Protein AF-Q6BDY1-F1 (afdb_monomer_lite)

Radius of gyration: 28.83 Å; chains: 1; bounding box: 48×24×99 Å

Secondary structure (DSSP, 8-state):
--SSSHHHHHHHHHT--STTPPP-TTTTTTHHHHHHHHIIIIIII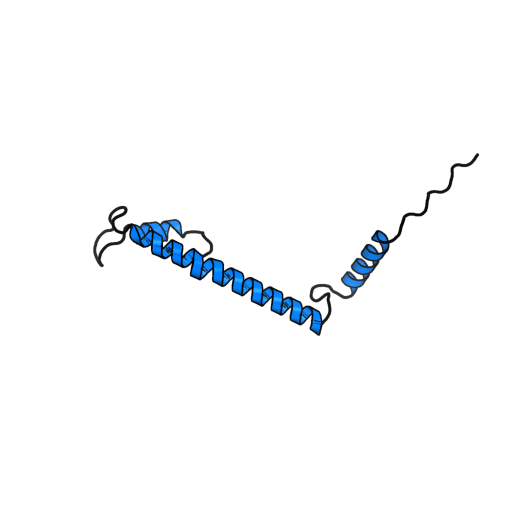HHHHHHHHHHHHHHHHHHHT-S-TT--HHHHHHHHHHHHHHHSPPPPPPPPP-

Structure (mmCIF, N/CA/C/O backbone):
data_AF-Q6BDY1-F1
#
_entry.id   AF-Q6BDY1-F1
#
loop_
_atom_site.group_PDB
_atom_site.id
_atom_site.type_symbol
_atom_site.label_atom_id
_atom_site.label_alt_id
_atom_site.label_comp_id
_atom_site.label_asym_id
_atom_site.label_entity_id
_atom_site.label_seq_id
_atom_site.pdbx_PDB_ins_code
_atom_site.Cartn_x
_atom_site.Cartn_y
_atom_site.Cartn_z
_atom_site.occupancy
_atom_site.B_iso_or_equiv
_atom_site.auth_seq_id
_atom_site.auth_comp_id
_atom_site.auth_asym_id
_atom_site.auth_atom_id
_atom_site.pdbx_PDB_model_num
ATOM 1 N N . ALA A 1 1 ? -0.928 -5.146 -3.745 1.00 66.12 1 ALA A N 1
ATOM 2 C CA . ALA A 1 1 ? 0.244 -4.322 -3.387 1.00 66.12 1 ALA A CA 1
ATOM 3 C C . ALA A 1 1 ? 0.737 -4.666 -1.977 1.00 66.12 1 ALA A C 1
ATOM 5 O O . ALA A 1 1 ? 0.607 -3.872 -1.061 1.00 66.12 1 ALA A O 1
ATOM 6 N N . THR A 1 2 ? 1.266 -5.871 -1.755 1.00 72.88 2 THR A N 1
ATOM 7 C CA . THR A 1 2 ? 1.766 -6.291 -0.425 1.00 72.88 2 THR A CA 1
ATOM 8 C C . THR A 1 2 ? 3.210 -5.839 -0.166 1.00 72.88 2 THR A C 1
ATOM 10 O O . THR A 1 2 ? 3.820 -6.277 0.804 1.00 72.88 2 THR A O 1
ATOM 13 N N . PHE A 1 3 ? 3.762 -4.996 -1.051 1.00 80.06 3 PHE A N 1
ATOM 14 C CA . PHE A 1 3 ? 5.147 -4.501 -1.067 1.00 80.06 3 PHE A CA 1
ATOM 15 C C . PHE A 1 3 ? 6.237 -5.589 -1.026 1.00 80.06 3 PHE A C 1
ATOM 17 O O . PHE A 1 3 ? 7.411 -5.287 -0.843 1.00 80.06 3 PHE A O 1
ATOM 24 N N . LYS A 1 4 ? 5.883 -6.861 -1.232 1.00 87.94 4 LYS A N 1
ATOM 25 C CA . LYS A 1 4 ? 6.824 -7.981 -1.355 1.00 87.94 4 LYS A CA 1
ATOM 26 C C . LYS A 1 4 ? 6.978 -8.355 -2.825 1.00 87.94 4 LYS A C 1
ATOM 28 O O . LYS A 1 4 ? 5.973 -8.454 -3.522 1.00 87.94 4 LYS A O 1
ATOM 33 N N . GLY A 1 5 ? 8.217 -8.528 -3.286 1.00 89.88 5 GLY A N 1
ATOM 34 C CA . GLY A 1 5 ? 8.529 -8.876 -4.682 1.00 89.88 5 GLY A CA 1
ATOM 35 C C . GLY A 1 5 ? 8.245 -7.772 -5.710 1.00 89.88 5 GLY A C 1
ATOM 36 O O . GLY A 1 5 ? 8.366 -8.002 -6.904 1.00 89.88 5 GLY A O 1
ATOM 37 N N . TRP A 1 6 ? 7.859 -6.567 -5.273 1.00 93.12 6 TRP A N 1
ATOM 38 C CA . TRP A 1 6 ? 7.546 -5.457 -6.180 1.00 93.12 6 TRP A CA 1
ATOM 39 C C . TRP A 1 6 ? 8.787 -4.825 -6.819 1.00 93.12 6 TRP A C 1
ATOM 41 O O . TRP A 1 6 ? 8.672 -4.247 -7.893 1.00 93.12 6 TRP A O 1
ATOM 51 N N . MET A 1 7 ? 9.955 -4.968 -6.184 1.00 93.88 7 MET A N 1
ATOM 52 C CA . MET A 1 7 ? 11.221 -4.427 -6.685 1.00 93.88 7 MET A CA 1
ATOM 53 C C . MET A 1 7 ? 11.629 -5.091 -8.000 1.00 93.88 7 MET A C 1
ATOM 55 O O . MET A 1 7 ? 11.892 -4.385 -8.962 1.00 93.88 7 MET A O 1
ATOM 59 N N . ASP A 1 8 ? 11.582 -6.423 -8.080 1.00 94.25 8 ASP A N 1
ATOM 60 C CA . ASP A 1 8 ? 11.958 -7.160 -9.297 1.00 94.25 8 ASP A CA 1
ATOM 61 C C . ASP A 1 8 ? 11.045 -6.801 -10.478 1.00 94.25 8 ASP A C 1
ATOM 63 O O . ASP A 1 8 ? 11.504 -6.603 -11.600 1.00 94.25 8 ASP A O 1
ATOM 67 N N . ILE A 1 9 ? 9.744 -6.645 -10.210 1.00 94.75 9 ILE A N 1
ATOM 68 C CA . ILE A 1 9 ? 8.750 -6.225 -11.208 1.00 94.75 9 ILE A CA 1
ATOM 69 C C . ILE A 1 9 ? 9.003 -4.780 -11.651 1.00 94.75 9 ILE A C 1
ATOM 71 O O . ILE A 1 9 ? 8.902 -4.466 -12.835 1.00 94.75 9 ILE A O 1
ATOM 75 N N . MET A 1 10 ? 9.321 -3.894 -10.706 1.00 96.38 10 MET A N 1
ATOM 76 C CA . MET A 1 10 ? 9.610 -2.491 -10.983 1.00 96.38 10 MET A CA 1
ATOM 77 C C . MET A 1 10 ? 10.881 -2.343 -11.819 1.00 96.38 10 MET A C 1
ATOM 79 O O . MET A 1 10 ? 10.857 -1.615 -12.805 1.00 96.38 10 MET A O 1
ATOM 83 N N . TYR A 1 11 ? 11.950 -3.065 -11.479 1.00 95.69 11 TYR A N 1
ATOM 84 C CA . TYR A 1 11 ? 13.190 -3.065 -12.253 1.00 95.69 11 TYR A CA 1
ATOM 85 C C . TYR A 1 11 ? 12.974 -3.612 -13.663 1.00 95.69 11 TYR A C 1
ATOM 87 O O . TYR A 1 11 ? 13.329 -2.946 -14.628 1.00 95.69 11 TYR A O 1
ATOM 95 N N . ALA A 1 12 ? 12.272 -4.740 -13.809 1.00 95.88 12 ALA A N 1
ATOM 96 C CA . ALA A 1 12 ? 11.938 -5.276 -15.128 1.00 95.88 12 ALA A CA 1
ATOM 97 C C . ALA A 1 12 ? 11.112 -4.295 -15.983 1.00 95.88 12 ALA A C 1
ATOM 99 O O . ALA A 1 12 ? 11.304 -4.215 -17.194 1.00 95.88 12 ALA A O 1
ATOM 100 N N . ALA A 1 13 ? 10.202 -3.535 -15.368 1.00 95.88 13 ALA A N 1
ATOM 101 C CA . ALA A 1 13 ? 9.408 -2.527 -16.066 1.00 95.88 13 ALA A CA 1
ATOM 102 C C . ALA A 1 13 ? 10.231 -1.288 -16.457 1.00 95.88 13 ALA A C 1
ATOM 104 O O . ALA A 1 13 ? 10.056 -0.758 -17.552 1.00 95.88 13 ALA A O 1
ATOM 105 N N . VAL A 1 14 ? 11.131 -0.828 -15.589 1.00 97.56 14 VAL A N 1
ATOM 106 C CA . VAL A 1 14 ? 12.004 0.330 -15.845 1.00 97.56 14 VAL A CA 1
ATOM 107 C C . VAL A 1 14 ? 13.060 0.019 -16.910 1.00 97.56 14 VAL A C 1
ATOM 109 O O . VAL A 1 14 ? 13.381 0.889 -17.719 1.00 97.56 14 VAL A O 1
ATOM 112 N N . ASP A 1 15 ? 13.530 -1.224 -16.976 1.00 97.50 15 ASP A N 1
ATOM 113 C CA . ASP A 1 15 ? 14.504 -1.667 -17.979 1.00 97.50 15 ASP A CA 1
ATOM 114 C C . ASP A 1 15 ? 13.849 -2.091 -19.314 1.00 97.50 15 ASP A C 1
ATOM 116 O O . ASP A 1 15 ? 14.542 -2.461 -20.268 1.00 97.50 15 ASP A O 1
ATOM 120 N N . SER A 1 16 ? 12.511 -2.062 -19.398 1.00 96.38 16 SER A N 1
ATOM 121 C CA . SER A 1 16 ? 11.754 -2.555 -20.556 1.00 96.38 16 SER A CA 1
ATOM 122 C C . SER A 1 16 ? 11.871 -1.663 -21.798 1.00 96.38 16 SER A C 1
ATOM 124 O O . SER A 1 16 ? 11.921 -0.432 -21.715 1.00 96.38 16 SER A O 1
ATOM 126 N N . ARG A 1 17 ? 11.880 -2.315 -22.968 1.00 94.00 17 ARG A N 1
ATOM 127 C CA . ARG A 1 17 ? 11.971 -1.707 -24.305 1.00 94.00 17 ARG A CA 1
ATOM 128 C C . ARG A 1 17 ? 10.824 -2.190 -25.202 1.00 94.00 17 ARG A C 1
ATOM 130 O O . ARG A 1 17 ? 9.730 -2.456 -24.706 1.00 94.00 17 ARG A O 1
ATOM 137 N N . GLU A 1 18 ? 11.048 -2.277 -26.511 1.00 95.00 18 GLU A N 1
ATOM 138 C CA . GLU A 1 18 ? 10.095 -2.880 -27.434 1.00 95.00 18 GLU A CA 1
ATOM 139 C C . GLU A 1 18 ? 10.040 -4.407 -27.287 1.00 95.00 18 GLU A C 1
ATOM 141 O O . GLU A 1 18 ? 10.886 -5.048 -26.659 1.00 95.00 18 GLU A O 1
ATOM 146 N N . ILE A 1 19 ? 8.993 -4.992 -27.861 1.00 93.44 19 ILE A N 1
ATOM 147 C CA . ILE A 1 19 ? 8.782 -6.439 -27.874 1.00 93.44 19 ILE A CA 1
ATOM 148 C C . ILE A 1 19 ? 9.929 -7.092 -28.667 1.00 93.44 19 ILE A C 1
ATOM 150 O O . ILE A 1 19 ? 10.322 -6.579 -29.709 1.00 93.44 19 ILE A O 1
ATOM 154 N N . GLU A 1 20 ? 10.453 -8.218 -28.172 1.00 94.88 20 GLU A N 1
ATOM 155 C CA . GLU A 1 20 ? 11.648 -8.924 -28.684 1.00 94.88 20 GLU A CA 1
ATOM 156 C C . GLU A 1 20 ? 13.001 -8.203 -28.495 1.00 94.88 20 GLU A C 1
ATOM 158 O O . GLU A 1 20 ? 14.039 -8.734 -28.897 1.00 94.88 20 GLU A O 1
ATOM 163 N N . GLU A 1 21 ? 13.050 -7.042 -27.834 1.00 96.00 21 GLU A N 1
ATOM 164 C CA . GLU A 1 21 ? 14.317 -6.393 -27.483 1.00 96.00 21 GLU A CA 1
ATOM 165 C C . GLU A 1 21 ? 14.802 -6.788 -26.081 1.00 96.00 21 GLU A C 1
ATOM 167 O O . GLU A 1 21 ? 14.026 -6.914 -25.133 1.00 96.00 21 GLU A O 1
ATOM 172 N N . GLN A 1 22 ? 16.120 -6.958 -25.925 1.00 95.00 22 GLN A N 1
ATOM 173 C CA . GLN A 1 22 ? 16.712 -7.189 -24.606 1.00 95.00 22 GLN A CA 1
ATOM 174 C C . GLN A 1 22 ? 16.636 -5.917 -23.744 1.00 95.00 22 GLN A C 1
ATOM 176 O O . GLN A 1 22 ? 16.923 -4.829 -24.259 1.00 95.00 22 GLN A O 1
ATOM 181 N N . PRO A 1 23 ? 16.301 -6.043 -22.445 1.00 96.38 23 PRO A N 1
ATOM 182 C CA . PRO A 1 23 ? 16.192 -4.911 -21.537 1.00 96.38 23 PRO A CA 1
ATOM 183 C C . PRO A 1 23 ? 17.529 -4.186 -21.388 1.00 96.38 23 PRO A C 1
ATOM 185 O O . PRO A 1 23 ? 18.605 -4.784 -21.473 1.00 96.38 23 PRO A O 1
ATOM 188 N N . VAL A 1 24 ? 17.453 -2.878 -21.165 1.00 96.31 24 VAL A N 1
ATOM 189 C CA . VAL A 1 24 ? 18.620 -2.024 -20.936 1.00 96.31 24 VAL A CA 1
ATOM 190 C C . VAL A 1 24 ? 18.386 -1.252 -19.655 1.00 96.31 24 VAL A C 1
ATOM 192 O O . VAL A 1 24 ? 17.307 -0.701 -19.455 1.00 96.31 24 VAL A O 1
ATOM 195 N N . TYR A 1 25 ? 19.420 -1.207 -18.820 1.00 96.44 25 TYR A N 1
ATOM 196 C CA . TYR A 1 25 ? 19.376 -0.557 -17.519 1.00 96.44 25 TYR A CA 1
ATOM 197 C C . TYR A 1 25 ? 18.813 0.868 -17.610 1.00 96.44 25 TYR A C 1
ATOM 199 O O . TYR A 1 25 ? 19.366 1.717 -18.313 1.00 96.44 25 TYR A O 1
ATOM 207 N N . GLU A 1 26 ? 17.713 1.102 -16.894 1.00 94.75 26 GLU A N 1
ATOM 208 C CA . GLU A 1 26 ? 17.054 2.396 -16.699 1.00 94.75 26 GLU A CA 1
ATOM 209 C C . GLU A 1 26 ? 16.678 3.154 -17.981 1.00 94.75 26 GLU A C 1
ATOM 211 O O . GLU A 1 26 ? 16.602 4.383 -18.001 1.00 94.75 26 GLU A O 1
ATOM 216 N N . ILE A 1 27 ? 16.373 2.438 -19.064 1.00 96.06 27 ILE A N 1
ATOM 217 C CA . ILE A 1 27 ? 15.953 3.067 -20.323 1.00 96.06 27 ILE A CA 1
ATOM 218 C C . ILE A 1 27 ? 14.571 3.740 -20.227 1.00 96.06 27 ILE A C 1
ATOM 220 O O . ILE A 1 27 ? 14.331 4.751 -20.887 1.00 96.06 27 ILE A O 1
ATOM 224 N N . ASN A 1 28 ? 13.669 3.229 -19.379 1.00 95.38 28 ASN A N 1
ATOM 225 C CA . ASN A 1 28 ? 12.293 3.707 -19.231 1.00 95.38 28 ASN A CA 1
ATOM 226 C C . ASN A 1 28 ? 11.991 4.207 -17.805 1.00 95.38 28 ASN A C 1
ATOM 228 O O . ASN A 1 28 ? 11.082 3.734 -17.118 1.00 95.38 28 ASN A O 1
ATOM 232 N N . LEU A 1 29 ? 12.747 5.213 -17.355 1.00 94.62 29 LEU A N 1
ATOM 233 C CA . LEU A 1 29 ? 12.635 5.812 -16.012 1.00 94.62 29 LEU A CA 1
ATOM 234 C C . LEU A 1 29 ? 11.219 6.293 -15.648 1.00 94.62 29 LEU A C 1
ATOM 236 O O . LEU A 1 29 ? 10.838 6.281 -14.476 1.00 94.62 29 LEU A O 1
ATOM 240 N N . TYR A 1 30 ? 10.406 6.697 -16.627 1.00 95.38 30 TYR A N 1
ATOM 241 C CA . TYR A 1 30 ? 9.035 7.154 -16.376 1.00 95.38 30 TYR A CA 1
ATOM 242 C C . TYR A 1 30 ? 8.129 6.052 -15.810 1.00 95.38 30 TYR A C 1
ATOM 244 O O . TYR A 1 30 ? 7.127 6.364 -15.163 1.00 95.38 30 TYR A O 1
ATOM 252 N N . MET A 1 31 ? 8.496 4.775 -15.954 1.00 95.94 31 MET A N 1
ATOM 253 C CA . MET A 1 31 ? 7.742 3.661 -15.376 1.00 95.94 31 MET A CA 1
ATOM 254 C C . MET A 1 31 ? 7.718 3.677 -13.843 1.00 95.94 31 MET A C 1
ATOM 256 O O . MET A 1 31 ? 6.750 3.196 -13.254 1.00 95.94 31 MET A O 1
ATOM 260 N N . TYR A 1 32 ? 8.676 4.325 -13.168 1.00 95.75 32 TYR A N 1
ATOM 261 C CA . TYR A 1 32 ? 8.577 4.557 -11.720 1.00 95.75 32 TYR A CA 1
ATOM 262 C C . TYR A 1 32 ? 7.309 5.340 -11.345 1.00 95.75 32 TYR A C 1
ATOM 264 O O . TYR A 1 32 ? 6.653 5.030 -10.347 1.00 95.75 32 TYR A O 1
ATOM 272 N N . ILE A 1 33 ? 6.914 6.320 -12.166 1.00 96.50 33 ILE A N 1
ATOM 273 C CA . ILE A 1 33 ? 5.730 7.156 -11.920 1.00 96.50 33 ILE A CA 1
ATOM 274 C C . ILE A 1 33 ? 4.456 6.308 -11.960 1.00 96.50 33 ILE A C 1
ATOM 276 O O . ILE A 1 33 ? 3.567 6.505 -11.130 1.00 96.50 33 ILE A O 1
ATOM 280 N N . TYR A 1 34 ? 4.383 5.323 -12.861 1.00 95.81 34 TYR A N 1
ATOM 281 C CA . TYR A 1 34 ? 3.261 4.386 -12.912 1.00 95.81 34 TYR A CA 1
ATOM 282 C C . TYR A 1 34 ? 3.075 3.658 -11.572 1.00 95.81 34 TYR A C 1
ATOM 284 O O . TYR A 1 34 ? 1.969 3.651 -11.024 1.00 95.81 34 TYR A O 1
ATOM 292 N N . PHE A 1 35 ? 4.150 3.112 -10.991 1.00 95.38 35 PHE A N 1
ATOM 293 C CA . PHE A 1 35 ? 4.068 2.422 -9.700 1.00 95.38 35 PHE A CA 1
ATOM 294 C C . PHE A 1 35 ? 3.728 3.368 -8.546 1.00 95.38 35 PHE A C 1
ATOM 296 O O . PHE A 1 35 ? 2.939 2.994 -7.679 1.00 95.38 35 PHE A O 1
ATOM 303 N N . VAL A 1 36 ? 4.251 4.599 -8.541 1.00 95.44 36 VAL A N 1
ATOM 304 C CA . VAL A 1 36 ? 3.897 5.611 -7.529 1.00 95.44 36 VAL A CA 1
ATOM 305 C C . VAL A 1 36 ? 2.399 5.922 -7.570 1.00 95.44 36 VAL A C 1
ATOM 307 O O . VAL A 1 36 ? 1.728 5.859 -6.538 1.00 95.44 36 VAL A O 1
ATOM 310 N N . ILE A 1 37 ? 1.851 6.189 -8.759 1.00 96.06 37 ILE A N 1
ATOM 311 C CA . ILE A 1 37 ? 0.416 6.439 -8.947 1.00 96.06 37 ILE A CA 1
ATOM 312 C C . ILE A 1 37 ? -0.389 5.210 -8.513 1.00 96.06 37 ILE A C 1
ATOM 314 O O . ILE A 1 37 ? -1.349 5.339 -7.755 1.00 96.06 37 ILE A O 1
ATOM 318 N N . PHE A 1 38 ? 0.016 4.007 -8.921 1.00 94.69 38 PHE A N 1
ATOM 319 C CA . PHE A 1 38 ? -0.666 2.776 -8.530 1.00 94.69 38 PHE A CA 1
ATOM 320 C C . PHE A 1 38 ? -0.651 2.539 -7.011 1.00 94.69 38 PHE A C 1
ATOM 322 O O . PHE A 1 38 ? -1.650 2.091 -6.457 1.00 94.69 38 PHE A O 1
ATOM 329 N N . ILE A 1 39 ? 0.432 2.860 -6.303 1.00 93.62 39 ILE A N 1
ATOM 330 C CA . ILE A 1 39 ? 0.494 2.715 -4.841 1.00 93.62 39 ILE A CA 1
ATOM 331 C C . ILE A 1 39 ? -0.456 3.706 -4.157 1.00 93.62 39 ILE A C 1
ATOM 333 O O . ILE A 1 39 ? -1.194 3.327 -3.245 1.00 93.62 39 ILE A O 1
ATOM 337 N N . ILE A 1 40 ? -0.496 4.957 -4.617 1.00 93.38 40 ILE A N 1
ATOM 338 C CA . ILE A 1 40 ? -1.401 5.973 -4.065 1.00 93.38 40 ILE A CA 1
ATOM 339 C C . ILE A 1 40 ? -2.863 5.592 -4.348 1.00 93.38 40 ILE A C 1
ATOM 341 O O . ILE A 1 40 ? -3.693 5.552 -3.438 1.00 93.38 40 ILE A O 1
ATOM 345 N N . PHE A 1 41 ? -3.189 5.259 -5.597 1.00 93.12 41 PHE A N 1
ATOM 346 C CA . PHE A 1 41 ? -4.573 5.029 -6.006 1.00 93.12 41 PHE A CA 1
ATOM 347 C C . PHE A 1 41 ? -5.080 3.610 -5.778 1.00 93.12 41 PHE A C 1
ATOM 349 O O . PHE A 1 41 ? -6.156 3.414 -5.216 1.00 93.12 41 PHE A O 1
ATOM 356 N N . GLY A 1 42 ? -4.296 2.619 -6.175 1.00 90.44 42 GLY A N 1
ATOM 357 C CA . GLY A 1 42 ? -4.660 1.208 -6.134 1.00 90.44 42 GLY A CA 1
ATOM 358 C C . GLY A 1 42 ? -4.314 0.485 -4.834 1.00 90.44 42 GLY A C 1
ATOM 359 O O . GLY A 1 42 ? -4.748 -0.653 -4.671 1.00 90.44 42 GLY A O 1
ATOM 360 N N . ALA A 1 43 ? -3.536 1.086 -3.927 1.00 91.50 43 ALA A N 1
ATOM 361 C CA . ALA A 1 43 ? -3.248 0.490 -2.621 1.00 91.50 43 ALA A CA 1
ATOM 362 C C . ALA A 1 43 ? -3.759 1.350 -1.463 1.00 91.50 43 ALA A C 1
ATOM 364 O O . ALA A 1 43 ? -4.511 0.851 -0.628 1.00 91.50 43 ALA A O 1
ATOM 365 N N . PHE A 1 44 ? -3.389 2.632 -1.403 1.00 91.12 44 PHE A N 1
ATOM 366 C CA . PHE A 1 44 ? -3.752 3.482 -0.268 1.00 91.12 44 PHE A CA 1
ATOM 367 C C . PHE A 1 44 ? -5.259 3.773 -0.217 1.00 91.12 44 PHE A C 1
ATOM 369 O O . PHE A 1 44 ? -5.897 3.483 0.797 1.00 91.12 44 PHE A O 1
ATOM 376 N N . PHE A 1 45 ? -5.867 4.268 -1.303 1.00 91.75 45 PHE A N 1
ATOM 377 C CA . PHE A 1 45 ? -7.315 4.527 -1.304 1.00 91.75 45 PHE A CA 1
ATOM 378 C C . PHE A 1 45 ? -8.148 3.247 -1.187 1.00 91.75 45 PHE A C 1
ATOM 380 O O . PHE A 1 45 ? -9.117 3.225 -0.429 1.00 91.75 45 PHE A O 1
ATOM 387 N N . THR A 1 46 ? -7.763 2.167 -1.871 1.00 92.81 46 THR A N 1
ATOM 388 C CA . THR A 1 46 ? -8.485 0.887 -1.798 1.00 92.81 46 THR A CA 1
ATOM 389 C C . THR A 1 46 ? -8.443 0.284 -0.395 1.00 92.81 46 THR A C 1
ATOM 391 O O . THR A 1 46 ? -9.467 -0.191 0.089 1.00 92.81 46 THR A O 1
ATOM 394 N N . LEU A 1 47 ? -7.290 0.324 0.284 1.00 92.44 47 LEU A N 1
ATOM 395 C CA . LEU A 1 47 ? -7.146 -0.178 1.652 1.00 92.44 47 LEU A CA 1
ATOM 396 C C . LEU A 1 47 ? -7.959 0.672 2.631 1.00 92.44 47 LEU A C 1
ATOM 398 O O . LEU A 1 47 ? -8.681 0.119 3.459 1.00 92.44 47 LEU A O 1
ATOM 402 N N . ASN A 1 48 ? -7.907 2.000 2.504 1.00 90.94 48 ASN A N 1
ATOM 403 C CA . ASN A 1 48 ? -8.689 2.903 3.351 1.00 90.94 48 ASN A CA 1
ATOM 404 C C . ASN A 1 48 ? -10.199 2.697 3.174 1.00 90.94 48 ASN A C 1
ATOM 406 O O . ASN A 1 48 ? -10.926 2.606 4.163 1.00 90.94 48 ASN A O 1
ATOM 410 N N . LEU A 1 49 ? -10.671 2.569 1.930 1.00 93.31 49 LEU A N 1
ATOM 411 C CA . LEU A 1 49 ? -12.075 2.278 1.639 1.00 93.31 49 LEU A CA 1
ATOM 412 C C . LEU A 1 49 ? -12.489 0.921 2.220 1.00 93.31 49 LEU A C 1
ATOM 414 O O . LEU A 1 49 ? -13.531 0.818 2.863 1.00 93.31 49 LEU A O 1
ATOM 418 N N . PHE A 1 50 ? -11.661 -0.108 2.035 1.00 95.50 50 PHE A N 1
ATOM 419 C CA . PHE A 1 50 ? -11.931 -1.452 2.536 1.00 95.50 50 PHE A CA 1
ATOM 420 C C . PHE A 1 50 ? -12.036 -1.488 4.066 1.00 95.50 50 PHE A C 1
ATOM 422 O O . PHE A 1 50 ? -13.015 -2.007 4.601 1.00 95.50 50 PHE A O 1
ATOM 429 N N . ILE A 1 51 ? -11.080 -0.875 4.776 1.00 95.62 51 ILE A N 1
ATOM 430 C CA . ILE A 1 51 ? -11.130 -0.740 6.239 1.00 95.62 51 ILE A CA 1
ATOM 431 C C . ILE A 1 51 ? -12.381 0.036 6.664 1.00 95.62 51 ILE A C 1
ATOM 433 O O . ILE A 1 51 ? -13.060 -0.378 7.604 1.00 95.62 51 ILE A O 1
ATOM 437 N N . GLY A 1 52 ? -12.718 1.122 5.963 1.00 96.00 52 GLY A N 1
ATOM 438 C CA . GLY A 1 52 ? -13.918 1.914 6.232 1.00 96.00 52 GLY A CA 1
ATOM 439 C C . GLY A 1 52 ? -15.202 1.085 6.150 1.00 96.00 52 GLY A C 1
ATOM 440 O O . GLY A 1 52 ? -15.989 1.078 7.095 1.00 96.00 52 GLY A O 1
ATOM 441 N N . VAL A 1 53 ? -15.380 0.327 5.065 1.00 96.00 53 VAL A N 1
ATOM 442 C CA . VAL A 1 53 ? -16.543 -0.555 4.867 1.00 96.00 53 VAL A CA 1
ATOM 443 C C . VAL A 1 53 ? -16.595 -1.656 5.925 1.00 96.00 53 VAL A C 1
ATOM 445 O O . VAL A 1 53 ? -17.666 -1.940 6.457 1.00 96.00 53 VAL A O 1
ATOM 448 N N . ILE A 1 54 ? -15.454 -2.255 6.275 1.00 94.94 54 ILE A N 1
ATOM 449 C CA . ILE A 1 54 ? -15.383 -3.285 7.318 1.00 94.94 54 ILE A CA 1
ATOM 450 C C . ILE A 1 54 ? -15.792 -2.723 8.681 1.00 94.94 54 ILE A C 1
ATOM 452 O O . ILE A 1 54 ? -16.615 -3.323 9.373 1.00 94.94 54 ILE A O 1
ATOM 456 N N . ILE A 1 55 ? -15.235 -1.577 9.077 1.00 94.31 55 ILE A N 1
ATOM 457 C CA . ILE A 1 55 ? -15.551 -0.944 10.362 1.00 94.31 55 ILE A CA 1
ATOM 458 C C . ILE A 1 55 ? -17.025 -0.546 10.412 1.00 94.31 55 ILE A C 1
ATOM 460 O O . ILE A 1 55 ? -17.687 -0.779 11.427 1.00 94.31 55 ILE A O 1
ATOM 464 N N . ASP A 1 56 ? -17.552 0.033 9.333 1.00 94.38 56 ASP A N 1
ATOM 465 C CA . ASP A 1 56 ? -18.964 0.390 9.260 1.00 94.38 56 ASP A CA 1
ATOM 466 C C . ASP A 1 56 ? -19.855 -0.854 9.370 1.00 94.38 56 ASP A C 1
ATOM 468 O O . ASP A 1 56 ? -20.762 -0.899 10.202 1.00 94.38 56 ASP A O 1
ATOM 472 N N . ASN A 1 57 ? -19.526 -1.922 8.640 1.00 90.75 57 ASN A N 1
ATOM 473 C CA . ASN A 1 57 ? -20.245 -3.188 8.720 1.00 90.75 57 ASN A CA 1
ATOM 474 C C . ASN A 1 57 ? -20.230 -3.771 10.145 1.00 90.75 57 ASN A C 1
ATOM 476 O O . ASN A 1 57 ? -21.286 -4.127 10.673 1.00 90.75 57 ASN A O 1
ATOM 480 N N . PHE A 1 58 ? -19.073 -3.790 10.816 1.00 90.62 58 PHE A N 1
ATOM 481 C CA . PHE A 1 58 ? -18.981 -4.232 12.209 1.00 90.62 58 PHE A CA 1
ATOM 482 C C . PHE A 1 58 ? -19.813 -3.365 13.151 1.00 90.62 58 PHE A C 1
ATOM 484 O O . PHE A 1 58 ? -20.502 -3.893 14.026 1.00 90.62 58 PHE A O 1
ATOM 491 N N . ASN A 1 59 ? -19.809 -2.045 12.969 1.00 89.19 59 ASN A N 1
ATOM 492 C CA . ASN A 1 59 ? -20.630 -1.139 13.768 1.00 89.19 59 ASN A CA 1
ATOM 493 C C . ASN A 1 59 ? -22.131 -1.365 13.537 1.00 89.19 59 ASN A C 1
ATOM 495 O O . ASN A 1 59 ? -22.909 -1.324 14.495 1.00 89.19 59 ASN A O 1
ATOM 499 N N . GLN A 1 60 ? -22.549 -1.648 12.302 1.00 88.69 60 GLN A N 1
ATOM 500 C CA . GLN A 1 60 ? -23.932 -2.007 11.990 1.00 88.69 60 GLN A CA 1
ATOM 501 C C . GLN A 1 60 ? -24.336 -3.331 12.650 1.00 88.69 60 GLN A C 1
ATOM 503 O O . GLN A 1 60 ? -25.387 -3.394 13.292 1.00 88.69 60 GLN A O 1
ATOM 508 N N . GLN A 1 61 ? -23.499 -4.371 12.563 1.00 84.50 61 GLN A N 1
ATOM 509 C CA . GLN A 1 61 ? -23.763 -5.649 13.233 1.00 84.50 61 GLN A CA 1
ATOM 510 C C . GLN A 1 61 ? -23.818 -5.485 14.758 1.00 84.50 61 GLN A C 1
ATOM 512 O O . GLN A 1 61 ? -24.696 -6.047 15.413 1.00 84.50 61 GLN A O 1
ATOM 517 N N . LYS A 1 62 ? -22.948 -4.639 15.324 1.00 84.69 62 LYS A N 1
ATOM 518 C CA . LYS A 1 62 ? -22.877 -4.371 16.768 1.00 84.69 62 LYS A CA 1
ATOM 519 C C . LYS A 1 62 ? -24.148 -3.709 17.295 1.00 84.69 62 LYS A C 1
ATOM 521 O O . LYS A 1 62 ? -24.558 -3.967 18.424 1.00 84.69 62 LYS A O 1
ATOM 526 N N . LYS A 1 63 ? -24.778 -2.860 16.477 1.00 81.06 63 LYS A N 1
ATOM 527 C CA . LYS A 1 63 ? -26.075 -2.240 16.782 1.00 81.06 63 LYS A CA 1
ATOM 528 C C . LYS A 1 63 ? -27.241 -3.228 16.656 1.00 81.06 63 LYS A C 1
ATOM 530 O O . LYS A 1 63 ? -28.181 -3.116 17.432 1.00 81.06 63 LYS A O 1
ATOM 535 N N . LYS A 1 64 ? -27.192 -4.161 15.696 1.00 78.88 64 LYS A N 1
ATOM 536 C CA . LYS A 1 64 ? -28.300 -5.088 15.394 1.00 78.88 64 LYS A CA 1
ATOM 537 C C . LYS A 1 64 ? -28.330 -6.345 16.271 1.00 78.88 64 LYS A C 1
ATOM 539 O O . LYS A 1 64 ? -29.413 -6.776 16.640 1.00 78.88 64 LYS A O 1
ATOM 544 N N . ILE A 1 65 ? -27.176 -6.949 16.565 1.00 70.31 65 ILE A N 1
ATOM 545 C CA . ILE A 1 65 ? -27.097 -8.305 17.146 1.00 70.31 65 ILE A CA 1
ATOM 546 C C . ILE A 1 65 ? -26.683 -8.279 18.627 1.00 70.31 65 ILE A C 1
ATOM 548 O O . ILE A 1 65 ? -27.196 -9.082 19.396 1.00 70.31 65 ILE A O 1
ATOM 552 N N . SER A 1 66 ? -25.791 -7.362 19.030 1.00 67.25 6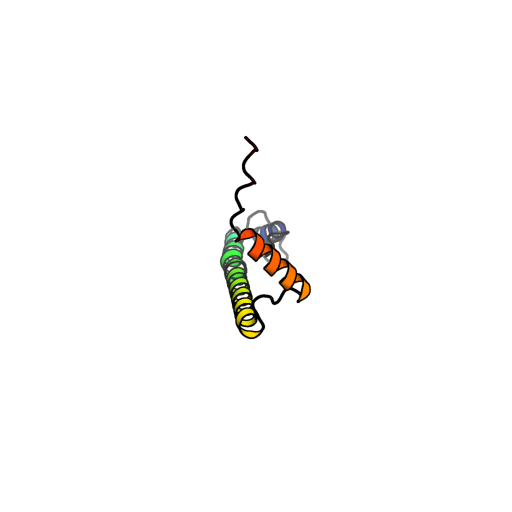6 SER A N 1
ATOM 553 C CA . SER A 1 66 ? -25.390 -6.982 20.406 1.00 67.25 66 SER A CA 1
ATOM 554 C C . SER A 1 66 ? -23.944 -6.452 20.368 1.00 67.25 66 SER A C 1
ATOM 556 O O . SER A 1 66 ? -23.223 -6.666 19.392 1.00 67.25 66 SER A O 1
ATOM 558 N N . LYS A 1 67 ? -23.479 -5.782 21.436 1.00 65.75 67 LYS A N 1
ATOM 559 C CA . LYS A 1 67 ? -22.111 -5.230 21.532 1.00 65.75 67 LYS A CA 1
ATOM 560 C C . LYS A 1 67 ? -20.993 -6.269 21.385 1.00 65.75 67 LYS A C 1
ATOM 562 O O . LYS A 1 67 ? -19.877 -5.889 21.031 1.00 65.75 67 LYS A O 1
ATOM 567 N N . ASP A 1 68 ? -21.312 -7.532 21.632 1.00 68.12 68 ASP A N 1
ATOM 568 C CA . ASP A 1 68 ? -20.356 -8.584 21.956 1.00 68.12 68 ASP A CA 1
ATOM 569 C C . ASP A 1 68 ? -20.422 -9.731 20.937 1.00 68.12 68 ASP A C 1
ATOM 571 O O . ASP A 1 68 ? -20.581 -10.893 21.301 1.00 68.12 68 ASP A O 1
ATOM 575 N N . ILE A 1 69 ? -20.328 -9.388 19.648 1.00 72.62 69 ILE A N 1
ATOM 576 C CA . ILE A 1 69 ? -20.423 -10.330 18.512 1.00 72.62 69 ILE A CA 1
ATOM 577 C C . ILE A 1 69 ? -19.366 -11.445 18.608 1.00 72.62 69 ILE A C 1
ATOM 579 O O . ILE A 1 69 ? -19.597 -12.562 18.161 1.00 72.62 69 ILE A O 1
ATOM 583 N N . PHE A 1 70 ? -18.218 -11.153 19.224 1.00 82.50 70 PHE A N 1
ATOM 584 C CA . PHE A 1 70 ? -17.079 -12.068 19.317 1.00 82.50 70 PHE A CA 1
ATOM 585 C C . PHE A 1 70 ? -16.921 -12.756 20.679 1.00 82.50 70 PHE A C 1
ATOM 587 O O . PHE A 1 70 ? -15.911 -13.418 20.894 1.00 82.50 70 PHE A O 1
ATOM 594 N N . MET A 1 71 ? -17.863 -12.582 21.614 1.00 86.12 71 MET A N 1
ATOM 595 C CA . MET A 1 71 ? -17.782 -13.207 22.941 1.00 86.12 71 MET A CA 1
ATOM 596 C C . MET A 1 71 ? -18.923 -14.192 23.162 1.00 86.12 71 MET A C 1
ATOM 598 O O . MET A 1 71 ? -20.085 -13.892 22.881 1.00 86.12 71 MET A O 1
ATOM 602 N N . THR A 1 72 ? -18.601 -15.345 23.743 1.00 86.94 72 THR A N 1
ATOM 603 C CA . THR A 1 72 ? -19.610 -16.299 24.217 1.00 86.94 72 THR A CA 1
ATOM 604 C C . THR A 1 72 ? -20.315 -15.773 25.470 1.00 86.94 72 THR A C 1
ATOM 606 O O . THR A 1 72 ? -19.815 -14.885 26.165 1.00 86.94 72 THR A O 1
ATOM 609 N N . GLU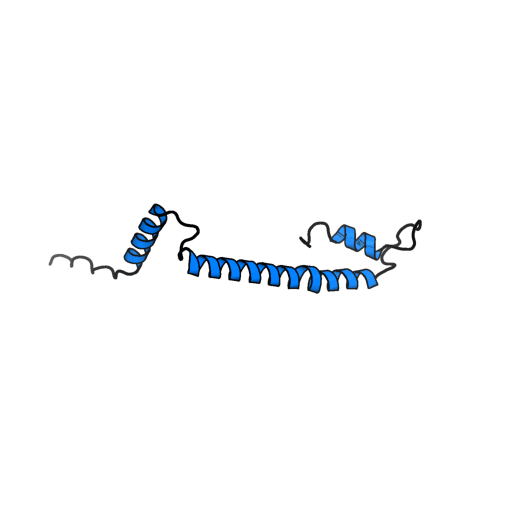 A 1 73 ? -21.481 -16.329 25.803 1.00 83.75 73 GLU A N 1
ATOM 610 C CA . GLU A 1 73 ? -22.240 -15.931 27.000 1.00 83.75 73 GLU A CA 1
ATOM 611 C C . GLU A 1 73 ? -21.445 -16.091 28.307 1.00 83.75 73 GLU A C 1
ATOM 613 O O . GLU A 1 73 ? -21.563 -15.278 29.224 1.00 83.75 73 GLU A O 1
ATOM 618 N N . GLU A 1 74 ? -20.587 -17.107 28.395 1.00 86.50 74 GLU A N 1
ATOM 619 C CA . GLU A 1 74 ? -19.722 -17.315 29.555 1.00 86.50 74 GLU A CA 1
ATOM 620 C C . GLU A 1 74 ? -18.631 -16.240 29.648 1.00 86.50 74 GLU A C 1
ATOM 622 O O . GLU A 1 74 ? -18.459 -15.614 30.697 1.00 86.50 74 GLU A O 1
ATOM 627 N N . GLN A 1 75 ? -17.964 -15.932 28.532 1.00 87.44 75 GLN A N 1
ATOM 628 C CA . GLN A 1 75 ? -16.962 -14.864 28.465 1.00 87.44 75 GLN A CA 1
ATOM 629 C C . GLN A 1 75 ? -17.559 -13.499 28.836 1.00 87.44 75 GLN A C 1
ATOM 631 O O . GLN A 1 75 ? -16.920 -12.723 29.548 1.00 87.44 75 GLN A O 1
ATOM 636 N N . LYS A 1 76 ? -18.813 -13.227 28.447 1.00 87.00 76 LYS A N 1
ATOM 637 C CA . LYS A 1 76 ? -19.536 -12.006 28.847 1.00 87.00 76 LYS A CA 1
ATOM 638 C C . LYS A 1 76 ? -19.718 -11.914 30.363 1.00 87.00 76 LYS A C 1
ATOM 640 O O . LYS A 1 76 ? -19.530 -10.838 30.935 1.00 87.00 76 LYS A O 1
ATOM 645 N N . LYS A 1 77 ? -20.047 -13.021 31.041 1.00 88.88 77 LYS A N 1
ATOM 646 C CA . LYS A 1 77 ? -20.168 -13.053 32.512 1.00 88.88 77 LYS A CA 1
ATOM 647 C C . LYS A 1 77 ? -18.834 -12.719 33.182 1.00 88.88 77 LYS A C 1
ATOM 649 O O . LYS A 1 77 ? -18.803 -11.849 34.056 1.00 88.88 77 LYS A O 1
ATOM 654 N N . TYR A 1 78 ? -17.740 -13.335 32.729 1.00 89.56 78 TYR A N 1
ATOM 655 C CA . TYR A 1 78 ? -16.392 -13.048 33.231 1.00 89.56 78 TYR A CA 1
ATOM 656 C C . TYR A 1 78 ? -15.973 -11.592 32.985 1.00 89.56 78 TYR A C 1
ATOM 658 O O . TYR A 1 78 ? -15.513 -10.918 33.909 1.00 89.56 78 TYR A O 1
ATOM 666 N N . TYR A 1 79 ? -16.199 -11.068 31.776 1.00 88.38 79 TYR A N 1
ATOM 667 C CA . TYR A 1 79 ? -15.908 -9.673 31.436 1.00 88.38 79 TYR A CA 1
ATOM 668 C C . TYR A 1 79 ? -16.658 -8.690 32.348 1.00 88.38 79 TYR A C 1
ATOM 670 O O . TYR A 1 79 ? -16.059 -7.771 32.914 1.00 88.38 79 TYR A O 1
ATOM 678 N N . ASN A 1 80 ? -17.960 -8.910 32.557 1.00 89.50 80 ASN A N 1
ATOM 679 C CA . ASN A 1 80 ? -18.782 -8.059 33.417 1.00 89.50 80 ASN A CA 1
ATOM 680 C C . ASN A 1 80 ? -18.335 -8.104 34.887 1.00 89.50 80 ASN A C 1
ATOM 682 O O . ASN A 1 80 ? -18.327 -7.066 35.556 1.00 89.50 80 ASN A O 1
ATOM 686 N N . ALA A 1 81 ? -17.922 -9.274 35.385 1.00 90.12 81 ALA A N 1
ATOM 687 C CA . ALA A 1 81 ? -17.385 -9.421 36.736 1.00 90.12 81 ALA A CA 1
ATOM 688 C C . ALA A 1 81 ? -16.081 -8.624 36.922 1.00 90.12 81 ALA A C 1
ATOM 690 O O . ALA A 1 81 ? -15.970 -7.846 37.873 1.00 90.12 81 ALA A O 1
ATOM 691 N N . MET A 1 82 ? -15.135 -8.739 35.981 1.00 89.75 82 MET A N 1
ATOM 692 C CA . MET A 1 82 ? -13.866 -7.997 36.019 1.00 89.75 82 MET A CA 1
ATOM 693 C C . MET A 1 82 ? -14.073 -6.485 35.908 1.00 89.75 82 MET A C 1
ATOM 695 O O . MET A 1 82 ? -13.495 -5.715 36.678 1.00 89.75 82 MET A O 1
ATOM 699 N N . LYS A 1 83 ? -14.959 -6.043 35.009 1.00 89.56 83 LYS A N 1
ATOM 700 C CA . LYS A 1 83 ? -15.303 -4.625 34.859 1.00 89.56 83 LYS A CA 1
ATOM 701 C C . LYS A 1 83 ? -15.887 -4.041 36.149 1.00 89.56 83 LYS A C 1
ATOM 703 O O . LYS A 1 83 ? -15.531 -2.931 36.545 1.00 89.56 83 LYS A O 1
ATOM 708 N N . LYS A 1 84 ? -16.755 -4.793 36.836 1.00 89.06 84 LYS A N 1
ATOM 709 C CA . LYS A 1 84 ? -17.339 -4.380 38.121 1.00 89.06 84 LYS A CA 1
ATOM 710 C C . LYS A 1 84 ? -16.288 -4.317 39.229 1.00 89.06 84 LYS A C 1
ATOM 712 O O . LYS A 1 84 ? -16.318 -3.377 40.023 1.00 89.06 84 LYS A O 1
ATOM 717 N N . LEU A 1 85 ? -15.357 -5.272 39.264 1.00 86.50 85 LEU A N 1
ATOM 718 C CA . LEU A 1 85 ? -14.266 -5.300 40.239 1.00 86.50 85 LEU A CA 1
ATOM 719 C C . LEU A 1 85 ? -13.357 -4.070 40.109 1.00 86.50 85 LEU A C 1
ATOM 721 O O . LEU A 1 85 ? -13.099 -3.414 41.112 1.00 86.50 85 LEU A O 1
ATOM 725 N N . GLY A 1 86 ? -12.970 -3.693 38.884 1.00 84.62 86 GLY A N 1
ATOM 726 C CA . GLY A 1 86 ? -12.155 -2.495 38.640 1.00 84.62 86 GLY A CA 1
ATOM 727 C C . GLY A 1 86 ? -12.851 -1.175 39.000 1.00 84.62 86 GLY A C 1
ATOM 728 O O . GLY A 1 86 ? -12.189 -0.203 39.345 1.00 84.62 86 GLY A O 1
ATOM 729 N N . SER A 1 87 ? -14.187 -1.130 38.961 1.00 87.50 87 SER A N 1
ATOM 730 C CA . SER A 1 87 ? -14.959 0.076 39.307 1.00 87.50 87 SER A CA 1
ATOM 731 C C . SER A 1 87 ? -15.166 0.293 40.814 1.00 87.50 87 SER A C 1
ATOM 733 O O . SER A 1 87 ? -15.577 1.378 41.230 1.00 87.50 87 SER A O 1
ATOM 735 N N . LYS A 1 88 ? -14.909 -0.720 41.654 1.00 84.94 88 LYS A N 1
ATOM 736 C CA . LYS A 1 88 ? -15.089 -0.613 43.106 1.00 84.94 88 LYS A CA 1
ATOM 737 C C . LYS A 1 88 ? -13.850 -0.012 43.764 1.00 84.94 88 LYS A C 1
ATOM 739 O O . LYS A 1 88 ? -12.750 -0.539 43.633 1.00 84.94 88 LYS A O 1
ATOM 744 N N . LYS A 1 89 ? -14.045 1.054 44.547 1.00 77.31 89 LYS A N 1
ATOM 745 C CA . LYS A 1 89 ? -12.989 1.571 45.426 1.00 77.31 89 LYS A CA 1
ATOM 746 C C . LYS A 1 89 ? -12.662 0.526 46.505 1.00 77.31 89 LYS A C 1
ATOM 748 O O . LYS A 1 89 ? -13.599 -0.021 47.096 1.00 77.31 89 LYS A O 1
ATOM 753 N N . PRO A 1 90 ? -11.376 0.251 46.776 1.00 80.62 90 PRO A N 1
ATOM 754 C CA . PRO A 1 90 ? -10.992 -0.657 47.846 1.00 80.62 90 PRO A CA 1
ATOM 755 C C . PRO A 1 90 ? -11.460 -0.100 49.193 1.00 80.62 90 PRO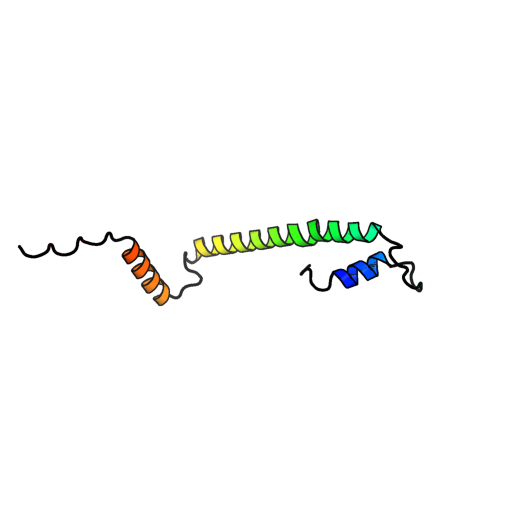 A C 1
ATOM 757 O O . PRO A 1 90 ? -11.394 1.108 49.438 1.00 80.62 90 PRO A O 1
ATOM 760 N N . GLN A 1 91 ? -11.951 -0.978 50.068 1.00 80.06 91 GLN A N 1
ATOM 761 C CA . GLN A 1 91 ? -12.204 -0.599 51.455 1.00 80.06 91 GLN A CA 1
ATOM 762 C C . GLN A 1 91 ? -10.865 -0.399 52.164 1.00 80.06 91 GLN A C 1
ATOM 764 O O . GLN A 1 91 ? -9.903 -1.123 51.899 1.00 80.06 91 GLN A O 1
ATOM 769 N N . LYS A 1 92 ? -10.795 0.603 53.051 1.00 78.81 92 LYS A N 1
ATOM 770 C CA . LYS A 1 92 ? -9.602 0.804 53.875 1.00 78.81 92 LYS A CA 1
ATOM 771 C C . LYS A 1 92 ? -9.360 -0.473 54.695 1.00 78.81 92 LYS A C 1
ATOM 773 O O . LYS A 1 92 ? -10.324 -0.996 55.256 1.00 78.81 92 LYS A O 1
ATOM 778 N N . PRO A 1 93 ? -8.118 -0.977 54.755 1.00 82.38 93 PRO A N 1
ATOM 779 C CA . PRO A 1 93 ? -7.799 -2.131 55.582 1.00 82.38 93 PRO A CA 1
ATOM 780 C C . PRO A 1 93 ? -8.123 -1.838 57.051 1.00 82.38 93 PRO A C 1
ATOM 782 O O . PRO A 1 93 ? -8.121 -0.679 57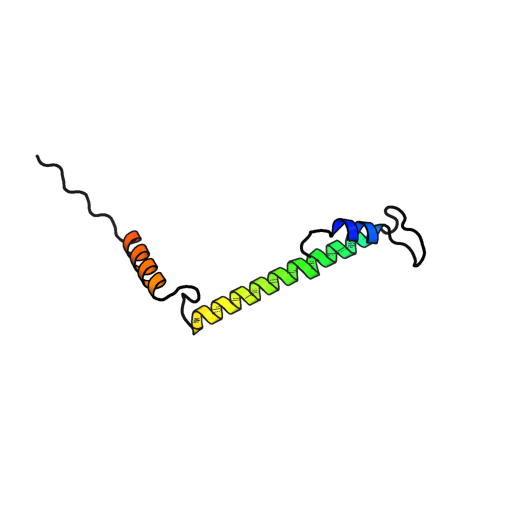.474 1.00 82.38 93 PRO A O 1
ATOM 785 N N . ILE A 1 94 ? -8.420 -2.896 57.809 1.00 82.94 94 ILE A N 1
ATOM 786 C CA . ILE A 1 94 ? -8.768 -2.812 59.232 1.00 82.94 94 ILE A CA 1
ATOM 787 C C . ILE A 1 94 ? -7.652 -2.041 59.965 1.00 82.94 94 ILE A C 1
ATOM 789 O O . ILE A 1 94 ? -6.472 -2.344 59.747 1.00 82.94 94 ILE A O 1
ATOM 793 N N . PRO A 1 95 ? -7.987 -1.026 60.786 1.00 82.38 95 PRO A N 1
ATOM 794 C CA . PRO A 1 95 ? -6.990 -0.279 61.541 1.00 82.38 95 PRO A CA 1
ATOM 795 C C . PRO A 1 95 ? -6.222 -1.212 62.483 1.00 82.38 95 PRO A C 1
ATOM 797 O O . PRO A 1 95 ? -6.775 -2.183 63.001 1.00 82.38 95 PRO A O 1
ATOM 800 N N . ARG A 1 96 ? -4.930 -0.933 62.683 1.00 82.44 96 ARG A N 1
ATOM 801 C CA . ARG A 1 96 ? -4.096 -1.735 63.589 1.00 82.44 96 ARG A CA 1
ATOM 802 C C . ARG A 1 96 ? -4.656 -1.655 65.022 1.00 82.44 96 ARG A C 1
ATOM 804 O O . ARG A 1 96 ? -5.092 -0.568 65.404 1.00 82.44 96 ARG A O 1
ATOM 811 N N . PRO A 1 97 ? -4.638 -2.757 65.796 1.00 88.56 97 PRO A N 1
ATOM 812 C CA . PRO A 1 97 ? -4.998 -2.727 67.212 1.00 88.56 97 PRO A CA 1
ATOM 813 C C . PRO A 1 97 ? -4.108 -1.749 67.991 1.00 88.56 97 PRO A C 1
ATOM 815 O O . PRO A 1 97 ? -2.925 -1.619 67.666 1.00 88.56 97 PRO A O 1
ATOM 818 N N . SER A 1 98 ? -4.699 -1.070 68.979 1.00 76.88 98 SER A N 1
ATOM 819 C CA . SER A 1 98 ? -4.023 -0.206 69.961 1.00 76.88 98 SER A CA 1
ATOM 820 C C . SER A 1 98 ? -3.213 -1.002 70.970 1.00 76.88 98 SER A C 1
ATOM 822 O O . SER A 1 98 ? -3.772 -2.019 71.44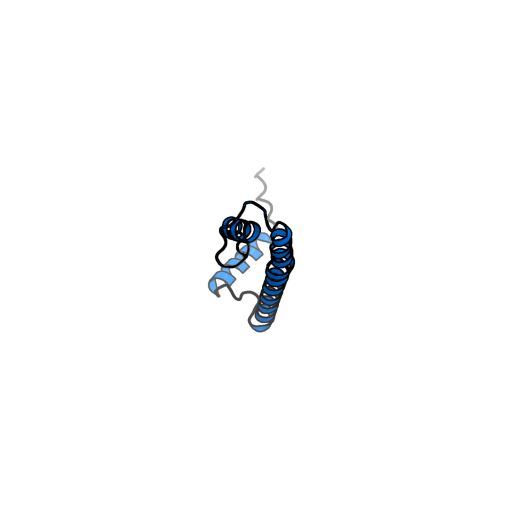5 1.00 76.88 98 SER A O 1
#

InterPro domains:
  IPR005821 Ion transport domain [PF00520] (2-64)
  IPR043203 Voltage-gated cation channel calcium and sodium [PTHR10037] (1-97)
  IPR044564 Voltage-gated sodium channel alpha subunit, inactivation gate [cd13433] (56-97)

Organism: Gallus gallus (NCBI:txid9031)

pLDDT: mean 89.1, std 7.7, range [65.75, 97.56]

Foldseek 3Di:
DPPPPVVVVLQCQQQDDDPPDDGDGRPRVCSVVVVVCCCVPVPVVVVVVVVVVVVVVVVVCCVVPHVCPPDDPVRVVVVVVVVVVVPDDDDDPDDDDD

Sequence (98 aa):
ATFKGWMDIMYAAVDSREIEEQPVYEINLYMYIYFVIFIIFGAFFTLNLFIGVIIDNFNQQKKKISKDIFMTEEQKKYYNAMKKLGSKKPQKPIPRPS